Protein AF-A0A7K1JET6-F1 (afdb_monomer)

Nearest PDB structures (foldseek):
  4zsz-assembly1_A  TM=6.295E-01  e=1.605E+00  Aquifex aeolicus VF5
  4zsv-assembly1_A  TM=5.426E-01  e=1.355E+00  Aquifex aeolicus VF5

pLDDT: mean 93.53, std 8.46, range [48.16, 98.56]

Solvent-accessible surface area (backbone atoms only — not comparable to full-atom values): 5552 Å² total; per-residue (Å²): 132,78,61,61,49,68,55,38,53,50,50,53,50,52,49,53,52,53,51,53,51,29,51,52,27,50,77,68,67,39,89,59,20,37,58,44,23,28,53,51,13,47,52,48,24,51,49,54,42,50,20,30,72,33,71,75,51,82,72,52,35,59,17,64,79,66,52,56,88,78,48,67,81,43,74,65,54,52,52,52,50,53,49,50,34,50,50,21,43,50,39,13,52,52,13,47,51,52,52,50,57,64,75,76,107

Structure (mmCIF, N/CA/C/O backbone):
data_AF-A0A7K1JET6-F1
#
_entry.id   AF-A0A7K1JET6-F1
#
loop_
_atom_site.group_PDB
_atom_site.id
_atom_site.type_symbol
_atom_site.label_atom_id
_atom_site.label_alt_id
_atom_site.label_comp_id
_atom_site.label_asym_id
_atom_site.label_entity_id
_atom_site.label_seq_id
_atom_site.pdbx_PDB_ins_code
_atom_site.Cartn_x
_atom_site.Cartn_y
_atom_site.Cartn_z
_atom_site.occupancy
_atom_site.B_iso_or_equiv
_atom_site.auth_seq_id
_atom_site.auth_comp_id
_atom_site.auth_asym_id
_atom_site.auth_atom_id
_atom_site.pdbx_PDB_model_num
ATOM 1 N N . MET A 1 1 ? 24.068 -0.822 -11.047 1.00 48.16 1 MET A N 1
ATOM 2 C CA . MET A 1 1 ? 22.725 -0.425 -11.504 1.00 48.16 1 MET A CA 1
ATOM 3 C C . MET A 1 1 ? 21.775 -0.842 -10.408 1.00 48.16 1 MET A C 1
ATOM 5 O O . MET A 1 1 ? 21.768 -2.026 -10.085 1.00 48.16 1 MET A O 1
ATOM 9 N N . ASP A 1 2 ? 21.083 0.112 -9.795 1.00 60.84 2 ASP A N 1
ATOM 10 C CA . ASP A 1 2 ? 20.064 -0.200 -8.795 1.00 60.84 2 ASP A CA 1
ATOM 11 C C . ASP A 1 2 ? 18.873 -0.837 -9.508 1.00 60.84 2 ASP A C 1
ATOM 13 O O . ASP A 1 2 ? 18.429 -0.352 -10.546 1.00 60.84 2 ASP A O 1
ATOM 17 N N . VAL A 1 3 ? 18.413 -1.972 -8.989 1.00 74.00 3 VAL A N 1
ATOM 18 C CA . VAL A 1 3 ? 17.300 -2.739 -9.569 1.00 74.00 3 VAL A CA 1
ATOM 19 C C . VAL A 1 3 ? 15.947 -2.061 -9.358 1.00 74.00 3 VAL A C 1
ATOM 21 O O . VAL A 1 3 ? 15.018 -2.377 -10.085 1.00 74.00 3 VAL A O 1
ATOM 24 N N . ILE A 1 4 ? 15.858 -1.123 -8.409 1.00 76.00 4 ILE A N 1
ATOM 25 C CA . ILE A 1 4 ? 14.638 -0.394 -8.048 1.00 76.00 4 ILE A CA 1
ATOM 26 C C . ILE A 1 4 ? 14.942 1.113 -8.091 1.00 76.00 4 ILE A C 1
ATOM 28 O O . ILE A 1 4 ? 15.966 1.535 -7.539 1.00 76.00 4 ILE A O 1
ATOM 32 N N . PRO A 1 5 ? 14.074 1.952 -8.687 1.00 85.06 5 PRO A N 1
ATOM 33 C CA . PRO A 1 5 ? 14.240 3.402 -8.660 1.00 85.06 5 PRO A CA 1
ATOM 34 C C . PRO A 1 5 ? 14.331 3.948 -7.219 1.00 85.06 5 PRO A C 1
ATOM 36 O O . PRO A 1 5 ? 13.518 3.566 -6.371 1.00 85.06 5 PRO A O 1
ATOM 39 N N . PRO A 1 6 ? 15.237 4.902 -6.914 1.00 91.00 6 PRO A N 1
ATOM 40 C CA . PRO A 1 6 ? 15.394 5.440 -5.558 1.00 91.00 6 PRO A CA 1
ATOM 41 C C . PRO A 1 6 ? 14.100 5.991 -4.946 1.00 91.00 6 PRO A C 1
ATOM 43 O O . PRO A 1 6 ? 13.864 5.839 -3.751 1.00 91.00 6 PRO A O 1
ATOM 46 N N . ALA A 1 7 ? 13.231 6.596 -5.759 1.00 91.06 7 ALA A N 1
ATOM 47 C CA . ALA A 1 7 ? 11.947 7.105 -5.288 1.00 91.06 7 ALA A CA 1
ATOM 48 C C . ALA A 1 7 ? 10.996 5.983 -4.835 1.00 91.06 7 ALA A C 1
ATOM 50 O O . ALA A 1 7 ? 10.336 6.134 -3.809 1.00 91.06 7 ALA A O 1
ATOM 51 N N . VAL A 1 8 ? 10.969 4.846 -5.539 1.00 92.19 8 VAL A N 1
ATOM 52 C CA . VAL A 1 8 ? 10.174 3.666 -5.156 1.00 92.19 8 VAL A CA 1
ATOM 53 C C . VAL A 1 8 ? 10.720 3.052 -3.869 1.00 92.19 8 VAL A C 1
ATOM 55 O O . VAL A 1 8 ? 9.951 2.780 -2.951 1.00 92.19 8 VAL A O 1
ATOM 58 N N . MET A 1 9 ? 12.047 2.948 -3.736 1.00 93.56 9 MET A N 1
ATOM 59 C CA . MET A 1 9 ? 12.707 2.508 -2.497 1.00 93.56 9 MET A CA 1
ATOM 60 C C . MET A 1 9 ? 12.352 3.387 -1.290 1.00 93.56 9 MET A C 1
ATOM 62 O O . MET A 1 9 ? 12.027 2.878 -0.214 1.00 93.56 9 MET A O 1
ATOM 66 N N . ILE A 1 10 ? 12.401 4.712 -1.458 1.00 95.00 10 ILE A N 1
ATOM 67 C CA . ILE A 1 10 ? 12.030 5.669 -0.407 1.00 95.00 10 ILE A CA 1
ATOM 68 C C . ILE A 1 10 ? 10.542 5.531 -0.071 1.00 95.00 10 ILE A C 1
ATOM 70 O O . ILE A 1 10 ? 10.195 5.443 1.106 1.00 95.00 10 ILE A O 1
ATOM 74 N N . GLY A 1 11 ? 9.674 5.463 -1.085 1.00 95.00 11 GLY A N 1
ATOM 75 C CA . GLY A 1 11 ? 8.233 5.276 -0.910 1.00 95.00 11 GLY A CA 1
ATOM 76 C C . GLY A 1 11 ? 7.902 4.001 -0.133 1.00 95.00 11 GLY A C 1
ATOM 77 O O . GLY A 1 11 ? 7.194 4.067 0.871 1.00 95.00 11 GLY A O 1
ATOM 78 N N . GLY A 1 12 ? 8.488 2.867 -0.524 1.00 94.38 12 GLY A N 1
ATOM 79 C CA . GLY A 1 12 ? 8.316 1.584 0.162 1.00 94.38 12 GLY A CA 1
ATOM 80 C C . GLY A 1 12 ? 8.847 1.599 1.598 1.00 94.38 12 GLY A C 1
ATOM 81 O O . GLY A 1 12 ? 8.200 1.084 2.508 1.00 94.38 12 GLY A O 1
ATOM 82 N N . THR A 1 13 ? 9.980 2.263 1.843 1.00 96.62 13 THR A N 1
ATOM 83 C CA . THR A 1 13 ? 10.527 2.416 3.204 1.00 96.62 13 THR A CA 1
ATOM 84 C C . THR A 1 13 ? 9.599 3.253 4.088 1.00 96.62 13 THR A C 1
ATOM 86 O O . THR A 1 13 ? 9.336 2.887 5.234 1.00 96.62 13 THR A O 1
ATOM 89 N N . LEU A 1 14 ? 9.072 4.365 3.565 1.00 97.19 14 LEU A N 1
ATOM 90 C CA . LEU A 1 14 ? 8.104 5.196 4.282 1.00 97.19 14 LEU A CA 1
ATOM 91 C C . LEU A 1 14 ? 6.817 4.420 4.576 1.00 97.19 14 LEU A C 1
ATOM 93 O O . LEU A 1 14 ? 6.335 4.471 5.706 1.00 97.19 14 LEU A O 1
ATOM 97 N N . GLN A 1 15 ? 6.305 3.660 3.605 1.00 96.69 15 GLN A N 1
ATOM 98 C CA . GLN A 1 15 ? 5.167 2.760 3.800 1.00 96.69 15 GLN A CA 1
ATOM 99 C C . GLN A 1 15 ? 5.427 1.765 4.935 1.00 96.69 15 GLN A C 1
ATOM 101 O O . GLN A 1 15 ? 4.606 1.665 5.845 1.00 96.69 15 GLN A O 1
ATOM 106 N N . LEU A 1 16 ? 6.579 1.091 4.943 1.00 96.25 16 LEU A N 1
ATOM 107 C CA . LEU A 1 16 ? 6.929 0.131 5.992 1.00 96.25 16 LEU A CA 1
ATOM 108 C C . LEU A 1 16 ? 6.949 0.782 7.384 1.00 96.25 16 LEU A C 1
ATOM 110 O O . LEU A 1 16 ? 6.410 0.226 8.344 1.00 96.25 16 LEU A O 1
ATOM 114 N N . ILE A 1 17 ? 7.535 1.976 7.501 1.00 98.31 17 ILE A N 1
ATOM 115 C CA . ILE A 1 17 ? 7.559 2.734 8.759 1.00 98.31 17 ILE A CA 1
ATOM 116 C C . ILE A 1 17 ? 6.131 3.083 9.200 1.00 98.31 17 ILE A C 1
ATOM 118 O O . ILE A 1 17 ? 5.777 2.877 10.362 1.00 98.31 17 ILE A O 1
ATOM 122 N N . LEU A 1 18 ? 5.296 3.583 8.287 1.00 97.81 18 LEU A N 1
ATOM 123 C CA . LEU A 1 18 ? 3.907 3.948 8.571 1.00 97.81 18 LEU A CA 1
ATOM 124 C C . LEU A 1 18 ? 3.061 2.731 8.976 1.00 97.81 18 LEU A C 1
ATOM 126 O O . LEU A 1 18 ? 2.279 2.814 9.932 1.00 97.81 18 LEU A O 1
ATOM 130 N N . ALA A 1 19 ? 3.254 1.587 8.321 1.00 96.88 19 ALA A N 1
ATOM 131 C CA . ALA A 1 19 ? 2.623 0.327 8.693 1.00 96.88 19 ALA A CA 1
ATOM 132 C C . ALA A 1 19 ? 3.044 -0.103 10.108 1.00 96.88 19 ALA A C 1
ATOM 134 O O . ALA A 1 19 ? 2.185 -0.359 10.955 1.00 96.88 19 ALA A O 1
ATOM 135 N N . ALA A 1 20 ? 4.345 -0.078 10.418 1.00 98.12 20 ALA A N 1
ATOM 136 C CA . ALA A 1 20 ? 4.861 -0.404 11.748 1.00 98.12 20 ALA A CA 1
ATOM 137 C C . ALA A 1 20 ? 4.307 0.530 12.841 1.00 98.12 20 ALA A C 1
ATOM 139 O O . ALA A 1 20 ? 3.894 0.068 13.909 1.00 98.12 20 ALA A O 1
ATOM 140 N N . VAL A 1 21 ? 4.233 1.837 12.568 1.00 98.25 21 VAL A N 1
ATOM 141 C CA . VAL A 1 21 ? 3.612 2.820 13.471 1.00 98.25 21 VAL A CA 1
ATOM 142 C C . VAL A 1 21 ? 2.135 2.497 13.688 1.00 98.25 21 VAL A C 1
ATOM 144 O O . VAL A 1 21 ? 1.667 2.507 14.827 1.00 98.25 21 VAL A O 1
ATOM 147 N N . THR A 1 22 ? 1.402 2.159 12.629 1.00 97.62 22 THR A N 1
ATOM 148 C CA . THR A 1 22 ? -0.021 1.809 12.733 1.00 97.62 22 THR A CA 1
ATOM 149 C C . THR A 1 22 ? -0.229 0.547 13.557 1.00 97.62 22 THR A C 1
ATOM 151 O O . THR A 1 22 ? -1.078 0.535 14.449 1.00 97.62 22 THR A O 1
ATOM 154 N N . ILE A 1 23 ? 0.585 -0.487 13.344 1.00 97.75 23 ILE A N 1
ATOM 155 C CA . ILE A 1 23 ? 0.568 -1.704 14.164 1.00 97.75 23 ILE A CA 1
ATOM 156 C C . ILE A 1 23 ? 0.846 -1.356 15.632 1.00 97.75 23 ILE A C 1
ATOM 158 O O . ILE A 1 23 ? 0.121 -1.805 16.521 1.00 97.75 23 ILE A O 1
ATOM 162 N N . ALA A 1 24 ? 1.829 -0.496 15.910 1.00 98.38 24 ALA A N 1
ATOM 163 C CA . ALA A 1 24 ? 2.109 -0.049 17.272 1.00 98.38 24 ALA A CA 1
ATOM 164 C C . ALA A 1 24 ? 0.919 0.704 17.898 1.00 98.38 24 ALA A C 1
ATOM 166 O O . ALA A 1 24 ? 0.632 0.514 19.083 1.00 98.38 24 ALA A O 1
ATOM 167 N N . LEU A 1 25 ? 0.194 1.524 17.125 1.00 98.00 25 LEU A N 1
ATOM 168 C CA . LEU A 1 25 ? -1.041 2.173 17.578 1.00 98.00 25 LEU A CA 1
ATOM 169 C C . LEU A 1 25 ? -2.131 1.143 17.906 1.00 98.00 25 LEU A C 1
ATOM 171 O O . LEU A 1 25 ? -2.787 1.278 18.942 1.00 98.00 25 LEU A O 1
ATOM 175 N N . VAL A 1 26 ? -2.300 0.112 17.070 1.00 97.12 26 VAL A N 1
ATOM 176 C CA . VAL A 1 26 ? -3.252 -0.990 17.301 1.00 97.12 26 VAL A CA 1
ATOM 177 C C . VAL A 1 26 ? -2.911 -1.734 18.593 1.00 97.12 26 VAL A C 1
ATOM 179 O O . VAL A 1 26 ? -3.775 -1.872 19.460 1.00 97.12 26 VAL A O 1
ATOM 182 N N . VAL A 1 27 ? -1.650 -2.143 18.773 1.00 98.25 27 VAL A N 1
ATOM 183 C CA . VAL A 1 27 ? -1.180 -2.857 19.976 1.00 98.25 27 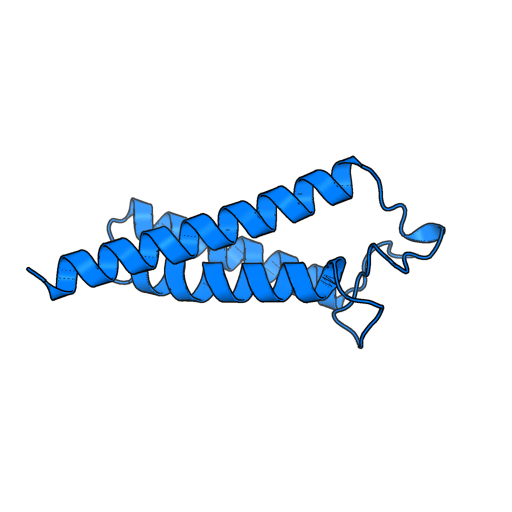VAL A CA 1
ATOM 184 C C . VAL A 1 27 ? -1.376 -2.013 21.238 1.00 98.25 27 VAL A C 1
ATOM 186 O O . VAL A 1 27 ? -1.826 -2.521 22.263 1.00 98.25 27 VAL A O 1
ATOM 189 N N . LYS A 1 28 ? -1.122 -0.702 21.161 1.00 98.00 28 LYS A N 1
ATOM 190 C CA . LYS A 1 28 ? -1.353 0.245 22.266 1.00 98.00 28 LYS A CA 1
ATOM 191 C C . LYS A 1 28 ? -2.830 0.597 22.479 1.00 98.00 28 LYS A C 1
ATOM 193 O O . LYS A 1 28 ? -3.126 1.428 23.335 1.00 98.00 28 LYS A O 1
ATOM 198 N N . ARG A 1 29 ? -3.753 0.005 21.708 1.00 95.50 29 ARG A N 1
ATOM 199 C CA . ARG A 1 29 ? -5.201 0.290 21.730 1.00 95.50 29 ARG A CA 1
ATOM 200 C C . ARG A 1 29 ? -5.494 1.787 21.5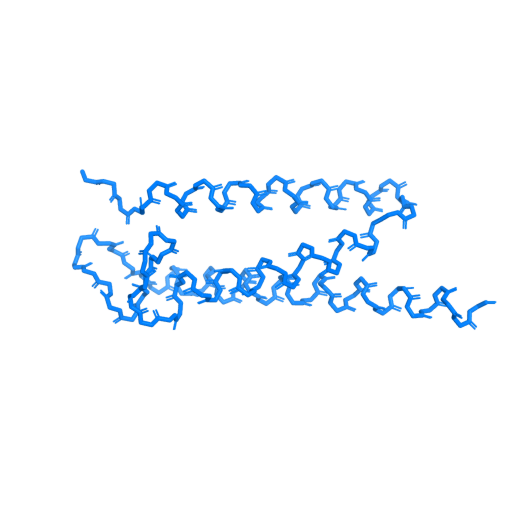74 1.00 95.50 29 ARG A C 1
ATOM 202 O O . ARG A 1 29 ? -6.433 2.319 22.162 1.00 95.50 29 ARG A O 1
ATOM 209 N N . ASN A 1 30 ? -4.666 2.477 20.793 1.00 97.00 30 ASN A N 1
ATOM 210 C CA . ASN A 1 30 ? -4.764 3.915 20.609 1.00 97.00 30 ASN A CA 1
ATOM 211 C C . ASN A 1 30 ? -6.025 4.269 19.800 1.00 97.00 30 ASN A C 1
ATOM 213 O O . ASN A 1 30 ? -6.370 3.5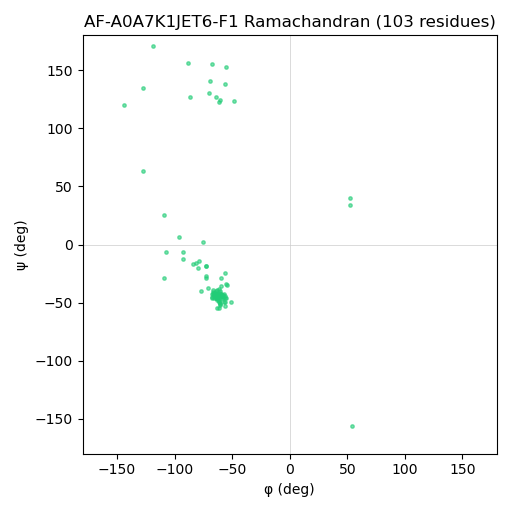92 18.828 1.00 97.00 30 ASN A O 1
ATOM 217 N N . GLN A 1 31 ? -6.699 5.360 20.168 1.00 95.88 31 GLN A N 1
ATOM 218 C CA . GLN A 1 31 ? -7.901 5.831 19.475 1.00 95.88 31 GLN A CA 1
ATOM 219 C C . GLN A 1 31 ? -7.670 6.151 17.989 1.00 95.88 31 GLN A C 1
ATOM 221 O O . GLN A 1 31 ? -8.592 5.956 17.198 1.00 95.88 31 GLN A O 1
ATOM 226 N N . TRP A 1 32 ? -6.448 6.548 17.611 1.00 97.12 32 TRP A N 1
ATOM 227 C CA . TRP A 1 32 ? -6.042 6.869 16.237 1.00 97.12 32 TRP A CA 1
ATOM 228 C C . TRP A 1 32 ? -5.752 5.647 15.363 1.00 97.12 32 TRP A C 1
ATOM 230 O O . TRP A 1 32 ? -5.697 5.782 14.143 1.00 97.12 32 TRP A O 1
ATOM 240 N N . ALA A 1 33 ? -5.599 4.458 15.953 1.00 97.31 33 ALA A N 1
ATOM 241 C CA . ALA A 1 33 ? -5.253 3.237 15.227 1.00 97.31 33 ALA A CA 1
ATOM 242 C C . ALA A 1 33 ? -6.147 2.953 14.001 1.00 97.31 33 ALA A C 1
ATOM 244 O O . ALA A 1 33 ? -5.599 2.737 12.922 1.00 97.31 33 ALA A O 1
ATOM 245 N N . PRO A 1 34 ? -7.493 2.996 14.092 1.00 97.06 34 PRO A N 1
ATOM 246 C CA . PRO A 1 34 ? -8.327 2.703 12.932 1.00 97.06 34 PRO A CA 1
ATOM 247 C C . PRO A 1 34 ? -8.308 3.816 11.872 1.00 97.06 34 PRO A C 1
ATOM 249 O O . PRO A 1 34 ? -8.456 3.514 10.694 1.00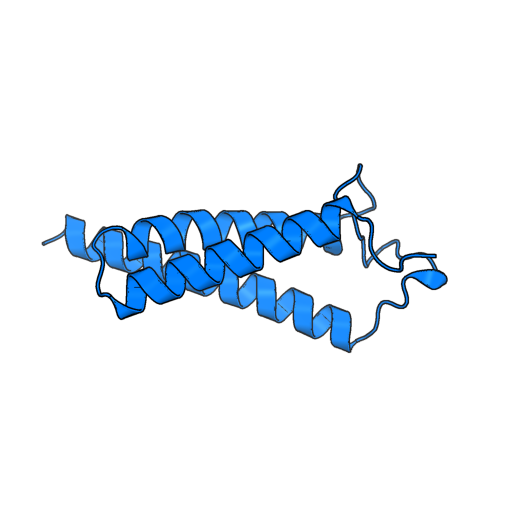 97.06 34 PRO A O 1
ATOM 252 N N . HIS A 1 35 ? -8.060 5.078 12.245 1.00 97.81 35 HIS A N 1
ATOM 253 C CA . HIS A 1 35 ? -7.865 6.161 11.271 1.00 97.81 35 HIS A CA 1
ATOM 254 C C . HIS A 1 35 ? -6.568 5.970 10.481 1.00 97.81 35 HIS A C 1
ATOM 256 O O . HIS A 1 35 ? -6.569 6.079 9.256 1.00 97.81 35 HIS A O 1
ATOM 262 N N . ALA A 1 36 ? -5.480 5.638 11.182 1.00 97.44 36 ALA A N 1
ATOM 263 C CA . ALA A 1 36 ? -4.197 5.327 10.566 1.00 97.44 36 ALA A CA 1
ATOM 264 C C . ALA A 1 36 ? -4.306 4.101 9.644 1.00 97.44 36 ALA A C 1
ATOM 266 O O . ALA A 1 36 ? -3.854 4.171 8.508 1.00 97.44 36 ALA A O 1
ATOM 267 N N . ALA A 1 37 ? -4.989 3.034 10.076 1.00 97.88 37 ALA A N 1
ATOM 268 C CA . ALA A 1 37 ? -5.201 1.833 9.266 1.00 97.88 37 ALA A CA 1
ATOM 269 C C . ALA A 1 37 ? -5.972 2.115 7.965 1.00 97.88 37 ALA A C 1
ATOM 271 O O . ALA A 1 37 ? -5.559 1.648 6.910 1.00 97.88 37 ALA A O 1
ATOM 272 N N . VAL A 1 38 ? -7.038 2.928 8.014 1.00 98.31 38 VAL A N 1
ATOM 273 C CA . VAL A 1 38 ? -7.775 3.367 6.811 1.00 98.31 38 VAL A CA 1
ATOM 274 C C . VAL A 1 38 ? -6.876 4.157 5.870 1.00 98.31 38 VAL A C 1
ATOM 276 O O . VAL A 1 38 ? -6.783 3.825 4.691 1.00 98.31 38 VAL A O 1
ATOM 279 N N . GLY A 1 39 ? -6.236 5.209 6.384 1.00 97.62 39 GLY A N 1
ATOM 280 C CA . GLY A 1 39 ? -5.434 6.108 5.561 1.00 97.62 39 GLY A CA 1
ATOM 281 C C . GLY A 1 39 ? -4.246 5.389 4.935 1.00 97.62 39 GLY A C 1
ATOM 282 O O . GLY A 1 39 ? -4.104 5.387 3.717 1.00 97.62 39 GLY A O 1
ATOM 283 N N . ILE A 1 40 ? -3.425 4.747 5.765 1.00 97.88 40 ILE A N 1
ATOM 284 C CA . ILE A 1 40 ? -2.204 4.073 5.322 1.00 97.88 40 ILE A CA 1
ATOM 285 C C . ILE A 1 40 ? -2.557 2.864 4.463 1.00 97.88 40 ILE A C 1
ATOM 287 O O . ILE A 1 40 ? -2.031 2.771 3.367 1.00 97.88 40 ILE A O 1
ATOM 291 N N . GLY A 1 41 ? -3.513 2.021 4.870 1.00 98.06 41 GLY A N 1
ATOM 292 C CA . GLY A 1 41 ? -3.917 0.856 4.079 1.00 98.06 41 GLY A CA 1
ATOM 293 C C . GLY A 1 41 ? -4.372 1.228 2.665 1.00 98.06 41 GLY A C 1
ATOM 294 O O . GLY A 1 41 ? -3.827 0.733 1.687 1.00 98.06 41 GLY A O 1
ATOM 295 N N . PHE A 1 42 ? -5.316 2.161 2.503 1.00 98.44 42 PHE A N 1
ATOM 296 C CA . PHE A 1 42 ? -5.783 2.502 1.152 1.00 98.44 42 PHE A CA 1
ATOM 297 C C . PHE A 1 42 ? -4.752 3.275 0.321 1.00 98.44 42 PHE A C 1
ATOM 299 O O . PHE A 1 42 ? -4.656 3.037 -0.885 1.00 98.44 42 PHE A O 1
ATOM 306 N N . VAL A 1 43 ? -3.980 4.180 0.933 1.00 98.19 43 VAL A N 1
ATOM 307 C CA . VAL A 1 43 ? -2.926 4.918 0.217 1.00 98.19 43 VAL A CA 1
ATOM 308 C C . VAL A 1 43 ? -1.802 3.978 -0.215 1.00 98.19 43 VAL A C 1
ATOM 310 O O . VAL A 1 43 ? -1.360 4.070 -1.359 1.00 98.19 43 VAL A O 1
ATOM 313 N N . SER A 1 44 ? -1.380 3.053 0.648 1.00 97.69 44 SER A N 1
ATOM 314 C CA . SER A 1 44 ? -0.367 2.045 0.334 1.00 97.69 44 SER A CA 1
ATOM 315 C C . SER A 1 44 ? -0.854 1.076 -0.738 1.00 97.69 44 SER A C 1
ATOM 317 O O . SER A 1 44 ? -0.175 0.944 -1.751 1.00 97.69 44 SER A O 1
ATOM 319 N N . ALA A 1 45 ? -2.081 0.548 -0.645 1.00 98.38 45 ALA A N 1
ATOM 320 C CA . ALA A 1 45 ? -2.648 -0.307 -1.693 1.00 98.38 45 ALA A CA 1
ATOM 321 C C . ALA A 1 45 ? -2.661 0.389 -3.066 1.00 98.38 45 ALA A C 1
ATOM 323 O O . ALA A 1 45 ? -2.252 -0.196 -4.074 1.00 98.38 45 ALA A O 1
ATOM 324 N N . ALA A 1 46 ? -3.106 1.650 -3.113 1.00 98.19 46 ALA A N 1
ATOM 325 C CA . ALA A 1 46 ? -3.129 2.436 -4.343 1.00 98.19 46 ALA A CA 1
ATOM 326 C C . ALA A 1 46 ? -1.713 2.731 -4.861 1.00 98.19 46 ALA A C 1
ATOM 328 O O . ALA A 1 46 ? -1.455 2.568 -6.052 1.00 98.19 46 ALA A O 1
ATOM 329 N N . GLY A 1 47 ? -0.795 3.125 -3.976 1.00 96.81 47 GLY A N 1
ATOM 330 C CA . GLY A 1 47 ? 0.592 3.434 -4.314 1.00 96.81 47 GLY A CA 1
ATOM 331 C C . GLY A 1 47 ? 1.356 2.215 -4.826 1.00 96.81 47 GLY A C 1
ATOM 332 O O . GLY A 1 47 ? 2.001 2.300 -5.866 1.00 96.81 47 GLY A O 1
ATOM 333 N N . PHE A 1 48 ? 1.228 1.069 -4.157 1.00 96.88 48 PHE A N 1
ATOM 334 C CA . PHE A 1 48 ? 1.883 -0.180 -4.546 1.00 96.88 48 PHE A CA 1
ATOM 335 C C . PHE A 1 48 ? 1.336 -0.714 -5.871 1.00 96.88 48 PHE A C 1
ATOM 337 O O . PHE A 1 48 ? 2.110 -1.140 -6.731 1.00 96.88 48 PHE A O 1
ATOM 344 N N . THR A 1 49 ? 0.014 -0.626 -6.065 1.00 97.81 49 THR A N 1
ATOM 345 C CA . THR A 1 49 ? -0.637 -0.948 -7.343 1.00 97.81 49 THR A CA 1
ATOM 346 C C . THR A 1 49 ? -0.128 -0.034 -8.448 1.00 97.81 49 THR A C 1
ATOM 348 O O . THR A 1 49 ? 0.267 -0.518 -9.504 1.00 97.81 49 THR A O 1
ATOM 351 N N . ALA A 1 50 ? -0.107 1.278 -8.208 1.00 97.12 50 ALA A N 1
ATOM 352 C CA . ALA A 1 50 ? 0.353 2.236 -9.196 1.00 97.12 50 ALA A CA 1
ATOM 353 C C . ALA A 1 50 ? 1.815 1.967 -9.563 1.00 97.12 50 ALA A C 1
ATOM 355 O O . ALA A 1 50 ? 2.116 1.789 -10.737 1.00 97.12 50 ALA A O 1
ATOM 356 N N . ALA A 1 51 ? 2.704 1.858 -8.576 1.00 96.38 51 ALA A N 1
ATOM 357 C CA . ALA A 1 51 ? 4.132 1.662 -8.798 1.00 96.38 51 ALA A CA 1
ATOM 358 C C . ALA A 1 51 ? 4.442 0.415 -9.643 1.00 96.38 51 ALA A C 1
ATOM 360 O O . ALA A 1 51 ? 5.257 0.514 -10.555 1.00 96.38 51 ALA A O 1
ATOM 361 N N . HIS A 1 52 ? 3.776 -0.718 -9.389 1.00 96.81 52 HIS A N 1
ATOM 362 C CA . HIS A 1 52 ? 4.193 -2.004 -9.963 1.00 96.81 52 HIS A CA 1
ATOM 363 C C . HIS A 1 52 ? 3.256 -2.562 -11.039 1.00 96.81 52 HIS A C 1
ATOM 365 O O . HIS A 1 52 ? 3.703 -3.308 -11.909 1.00 96.81 52 HIS A O 1
ATOM 371 N N . LEU A 1 53 ? 1.958 -2.246 -10.992 1.00 96.62 53 LEU A N 1
ATOM 372 C CA . LEU A 1 53 ? 0.943 -2.889 -11.838 1.00 96.62 53 LEU A CA 1
ATOM 373 C C . LEU A 1 53 ? 0.416 -1.994 -12.964 1.00 96.62 53 LEU A C 1
ATOM 375 O O . LEU A 1 53 ? -0.343 -2.471 -13.806 1.00 96.62 53 LEU A O 1
ATOM 379 N N . LEU A 1 54 ? 0.801 -0.716 -13.002 1.00 96.00 54 LEU A N 1
ATOM 380 C CA . LEU A 1 54 ? 0.524 0.152 -14.145 1.00 96.00 54 LEU A CA 1
ATOM 381 C C . LEU A 1 54 ? 1.643 0.060 -15.194 1.00 96.00 54 LEU A C 1
ATOM 383 O O . LEU A 1 54 ? 2.782 -0.272 -14.850 1.00 96.00 54 LEU A O 1
ATOM 387 N N . PRO A 1 55 ? 1.348 0.383 -16.468 1.00 94.88 55 PRO A N 1
ATOM 388 C CA . PRO A 1 55 ? 2.384 0.643 -17.463 1.00 94.88 55 PRO A CA 1
ATOM 389 C C . PRO A 1 55 ? 3.334 1.738 -16.984 1.00 94.88 55 PRO A C 1
ATOM 391 O O . PRO A 1 55 ? 2.917 2.604 -16.215 1.00 94.88 55 PRO A O 1
ATOM 394 N N . THR A 1 56 ? 4.582 1.728 -17.448 1.00 93.69 56 THR A N 1
ATOM 395 C CA . THR A 1 56 ? 5.630 2.635 -16.944 1.00 93.69 56 THR A CA 1
ATOM 396 C C . THR A 1 56 ? 5.172 4.098 -16.883 1.00 93.69 56 THR A C 1
ATOM 398 O O . THR A 1 56 ? 4.794 4.681 -17.901 1.00 93.69 56 THR A O 1
ATOM 401 N N . TRP A 1 57 ? 5.247 4.716 -15.697 1.00 91.38 57 TRP A N 1
ATOM 402 C CA . TRP A 1 57 ? 4.788 6.093 -15.478 1.00 91.38 57 TRP A CA 1
ATOM 403 C C . TRP A 1 57 ? 5.659 6.879 -14.478 1.00 91.38 57 TRP A C 1
ATOM 405 O O . TRP A 1 57 ? 5.771 6.557 -13.301 1.00 91.38 57 TRP A O 1
ATOM 415 N N . GLY A 1 58 ? 6.248 7.991 -14.917 1.00 91.06 58 GLY A N 1
ATOM 416 C CA . GLY A 1 58 ? 6.954 8.918 -14.023 1.00 91.06 58 GLY A CA 1
ATOM 417 C C . GLY A 1 58 ? 8.053 8.277 -13.157 1.00 91.06 58 GLY A C 1
ATOM 418 O O . GLY A 1 58 ? 8.638 7.255 -13.500 1.00 91.06 58 GLY A O 1
ATOM 419 N N . PHE A 1 59 ? 8.366 8.919 -12.031 1.00 90.25 59 PHE A N 1
ATOM 420 C CA . PHE A 1 59 ? 9.521 8.566 -11.196 1.00 90.25 59 PHE A CA 1
ATOM 421 C C . PHE A 1 59 ? 9.214 7.569 -10.064 1.00 90.25 59 PHE A C 1
ATOM 423 O O . PHE A 1 59 ? 10.147 7.027 -9.479 1.00 90.25 59 PHE A O 1
ATOM 430 N N . PHE A 1 60 ? 7.936 7.312 -9.758 1.00 92.06 60 PHE A N 1
ATOM 431 C CA . PHE A 1 60 ? 7.496 6.294 -8.789 1.00 92.06 60 PHE A CA 1
ATOM 432 C C . PHE A 1 60 ? 7.107 4.959 -9.447 1.00 92.06 60 PHE A C 1
ATOM 434 O O . PHE A 1 60 ? 6.588 4.075 -8.773 1.00 92.06 60 PHE A O 1
ATOM 441 N N . SER A 1 61 ? 7.329 4.802 -10.751 1.00 93.56 61 SER A N 1
ATOM 442 C CA . SER A 1 61 ? 7.042 3.554 -11.453 1.00 93.56 61 SER A CA 1
ATOM 443 C C . SER A 1 61 ? 8.213 2.585 -11.365 1.00 93.56 61 SER A C 1
ATOM 445 O O . SER A 1 61 ? 9.321 2.908 -11.789 1.00 93.56 61 SER A O 1
ATOM 447 N N . ASP A 1 62 ? 7.919 1.371 -10.920 1.00 93.25 62 ASP A N 1
ATOM 448 C CA . ASP A 1 62 ? 8.743 0.169 -11.037 1.00 93.25 62 ASP A CA 1
ATOM 449 C C . ASP A 1 62 ? 7.877 -0.942 -11.655 1.00 93.25 62 ASP A C 1
ATOM 451 O O . ASP A 1 62 ? 7.501 -1.922 -11.013 1.00 93.25 62 ASP A O 1
ATOM 455 N N . SER A 1 63 ? 7.440 -0.700 -12.897 1.00 94.38 63 SER A N 1
ATOM 456 C CA . SER A 1 63 ? 6.416 -1.505 -13.564 1.00 94.38 63 SER A CA 1
ATOM 457 C C . SER A 1 63 ? 6.887 -2.936 -13.794 1.00 94.38 63 SER A C 1
ATOM 459 O O . SER A 1 63 ? 7.905 -3.177 -14.441 1.00 94.38 63 SER A O 1
ATOM 461 N N . PHE A 1 64 ? 6.088 -3.900 -13.340 1.00 94.75 64 PHE A N 1
ATOM 462 C CA . PHE A 1 64 ? 6.306 -5.319 -13.609 1.00 94.75 64 PHE A CA 1
ATOM 463 C C . PHE A 1 64 ? 5.829 -5.732 -15.004 1.00 94.75 64 PHE A C 1
ATOM 465 O O . PHE A 1 64 ? 6.261 -6.768 -15.509 1.00 94.75 64 PHE A O 1
ATOM 472 N N . LEU A 1 65 ? 4.948 -4.937 -15.622 1.00 92.81 65 LEU A N 1
ATOM 473 C CA . LEU A 1 65 ? 4.419 -5.185 -16.965 1.00 92.81 65 LEU A CA 1
ATOM 474 C C . LEU A 1 65 ? 5.431 -4.806 -18.050 1.00 92.81 65 LEU A C 1
ATOM 476 O O . LEU A 1 65 ? 5.607 -5.550 -19.010 1.00 92.81 65 LEU A O 1
ATOM 480 N N . ASP A 1 66 ? 6.129 -3.688 -17.851 1.00 90.00 66 ASP A N 1
ATOM 481 C CA . ASP A 1 66 ? 7.123 -3.146 -18.785 1.00 90.00 66 ASP A CA 1
ATOM 482 C C . ASP A 1 66 ? 8.558 -3.291 -18.244 1.00 90.00 66 ASP A C 1
ATOM 484 O O . ASP A 1 66 ? 9.450 -2.504 -18.571 1.00 90.00 66 ASP A O 1
ATOM 488 N N . ALA A 1 67 ? 8.784 -4.279 -17.372 1.00 87.06 67 ALA A N 1
ATOM 489 C CA . ALA A 1 67 ? 10.039 -4.431 -16.652 1.00 87.06 67 ALA A CA 1
ATOM 490 C C . ALA A 1 67 ? 11.216 -4.658 -17.620 1.00 87.06 67 ALA A C 1
ATOM 492 O O . ALA A 1 67 ? 11.227 -5.642 -18.371 1.00 87.06 67 ALA A O 1
ATOM 493 N N . PRO A 1 68 ? 12.259 -3.810 -17.594 1.00 85.44 68 PRO A N 1
ATOM 494 C CA . PRO A 1 68 ? 13.445 -4.054 -18.394 1.00 85.44 68 PRO A CA 1
ATOM 495 C C . PRO A 1 68 ? 14.192 -5.301 -17.878 1.00 85.44 68 PRO A C 1
ATOM 497 O O . PRO A 1 68 ? 14.126 -5.616 -16.688 1.00 85.44 68 PRO A O 1
ATOM 500 N N . PRO A 1 69 ? 14.986 -5.996 -18.718 1.00 82.56 69 PRO A N 1
ATOM 501 C CA . PRO A 1 69 ? 15.621 -7.269 -18.347 1.00 82.56 69 PRO A CA 1
ATOM 502 C C . PRO A 1 69 ? 16.498 -7.225 -17.084 1.00 82.56 69 PRO A C 1
ATOM 504 O O . PRO A 1 69 ? 16.714 -8.245 -16.431 1.00 82.56 69 PRO A O 1
ATOM 507 N N . TRP A 1 70 ? 17.018 -6.049 -16.726 1.00 81.94 70 TRP A N 1
ATOM 508 C CA . TRP A 1 70 ? 17.849 -5.849 -15.541 1.00 81.94 70 TRP A CA 1
ATOM 509 C C . TRP A 1 70 ? 17.055 -5.687 -14.236 1.00 81.94 70 TRP A C 1
ATOM 511 O O . TRP A 1 70 ? 17.661 -5.851 -13.179 1.00 81.94 70 TRP A O 1
ATOM 521 N N . ALA A 1 71 ? 15.743 -5.425 -14.283 1.00 83.94 71 ALA A N 1
ATOM 522 C CA . ALA A 1 71 ? 14.889 -5.262 -13.098 1.00 83.94 71 ALA A CA 1
ATOM 523 C C . ALA A 1 71 ? 14.613 -6.593 -12.371 1.00 83.94 71 ALA A C 1
ATOM 525 O O . ALA A 1 71 ? 14.268 -6.604 -11.195 1.00 83.94 71 ALA A O 1
ATOM 526 N N . ARG A 1 72 ? 14.828 -7.737 -13.046 1.00 87.88 72 ARG A N 1
ATOM 527 C CA . ARG A 1 72 ? 14.745 -9.093 -12.462 1.00 87.88 72 ARG A CA 1
ATOM 528 C C . ARG A 1 72 ? 13.426 -9.366 -11.724 1.00 87.88 72 ARG A C 1
ATOM 530 O O . ARG A 1 72 ? 13.425 -10.022 -10.685 1.00 87.88 72 ARG A O 1
ATOM 537 N N . VAL A 1 73 ? 12.303 -8.906 -12.273 1.00 92.38 73 VAL A N 1
ATOM 538 C CA . VAL A 1 73 ? 10.972 -9.249 -11.757 1.00 92.38 73 VAL A CA 1
ATOM 539 C C . VAL A 1 73 ? 10.776 -10.763 -11.847 1.00 92.38 73 VAL A C 1
ATOM 541 O O . VAL A 1 73 ? 10.929 -11.367 -12.908 1.00 92.38 73 VAL A O 1
ATOM 544 N N . THR A 1 74 ? 10.460 -11.389 -10.716 1.00 93.94 74 THR A N 1
ATOM 545 C CA . THR A 1 74 ? 10.263 -12.842 -10.607 1.00 93.94 74 THR A CA 1
ATOM 546 C C . THR A 1 74 ? 8.842 -13.168 -10.162 1.00 93.94 74 THR A C 1
ATOM 548 O O . THR A 1 74 ? 8.100 -12.294 -9.717 1.00 93.94 74 THR A O 1
ATOM 551 N N . ALA A 1 75 ? 8.468 -14.451 -10.194 1.00 94.50 75 ALA A N 1
ATOM 552 C CA . ALA A 1 75 ? 7.216 -14.907 -9.588 1.00 94.50 75 ALA A CA 1
ATOM 553 C C . ALA A 1 75 ? 7.114 -14.522 -8.099 1.00 94.50 75 ALA A C 1
ATOM 555 O O . ALA A 1 75 ? 6.031 -14.194 -7.623 1.00 94.50 75 ALA A O 1
ATOM 556 N N . PHE A 1 76 ? 8.240 -14.5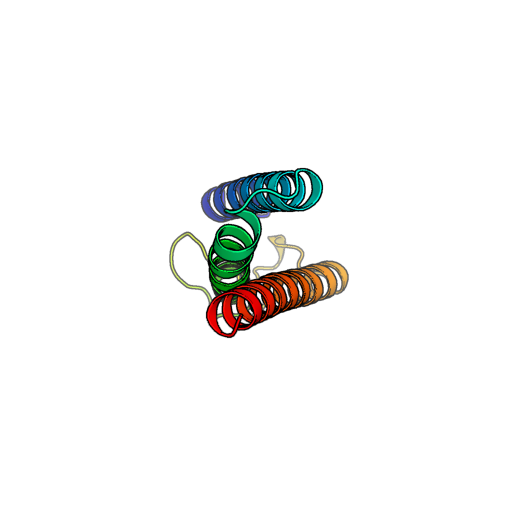04 -7.375 1.00 95.00 76 PHE A N 1
ATOM 557 C CA . PHE A 1 76 ? 8.263 -14.068 -5.982 1.00 95.00 76 PHE A CA 1
ATOM 558 C C . PHE A 1 76 ? 7.919 -12.579 -5.848 1.00 95.00 76 PHE A C 1
ATOM 560 O O . PHE A 1 76 ? 7.103 -12.239 -5.001 1.00 95.00 76 PHE A O 1
ATOM 567 N N . SER A 1 77 ? 8.444 -11.722 -6.735 1.00 93.75 77 SER A N 1
ATOM 568 C CA . SER A 1 77 ? 8.108 -10.289 -6.793 1.00 93.75 77 SER A CA 1
ATOM 569 C C . SER A 1 77 ? 6.598 -10.063 -6.955 1.00 93.75 77 SER A C 1
ATOM 57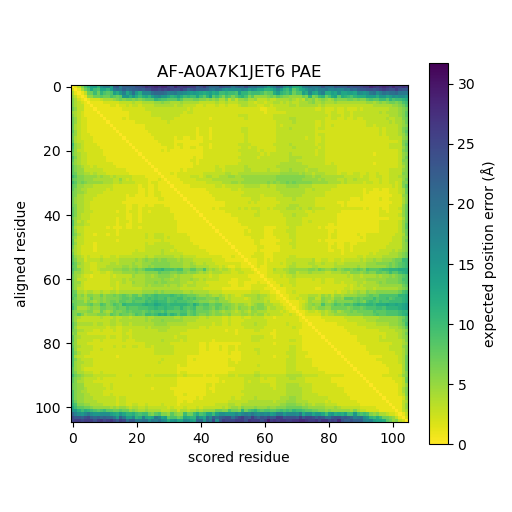1 O O . SER A 1 77 ? 6.002 -9.250 -6.247 1.00 93.75 77 SER A O 1
ATOM 573 N N . TRP A 1 78 ? 5.962 -10.832 -7.844 1.00 96.56 78 TRP A N 1
ATOM 574 C CA . TRP A 1 78 ? 4.512 -10.798 -8.052 1.00 96.56 78 TRP A CA 1
ATOM 575 C C . TRP A 1 78 ? 3.731 -11.226 -6.812 1.00 96.56 78 TRP A C 1
ATOM 577 O O . TRP A 1 78 ? 2.801 -10.531 -6.404 1.00 96.56 78 TRP A O 1
ATOM 587 N N . VAL A 1 79 ? 4.119 -12.343 -6.191 1.00 97.81 79 VAL A N 1
ATOM 588 C CA . VAL A 1 79 ? 3.482 -12.821 -4.956 1.00 97.81 79 VAL A CA 1
ATOM 589 C C . VAL A 1 79 ? 3.592 -11.770 -3.858 1.00 97.81 79 VAL A C 1
ATOM 591 O O . VAL A 1 79 ? 2.584 -11.453 -3.232 1.00 97.81 79 VAL A O 1
ATOM 594 N N . THR A 1 80 ? 4.775 -11.185 -3.654 1.00 95.00 80 THR A N 1
ATOM 595 C CA . THR A 1 80 ? 4.963 -10.145 -2.637 1.00 95.00 80 THR A CA 1
ATOM 596 C C . THR A 1 80 ? 4.112 -8.913 -2.916 1.00 95.00 80 THR A C 1
ATOM 598 O O . THR A 1 80 ? 3.464 -8.430 -1.998 1.00 95.00 80 THR A O 1
ATOM 601 N N . ALA A 1 81 ? 4.030 -8.447 -4.167 1.00 96.19 81 ALA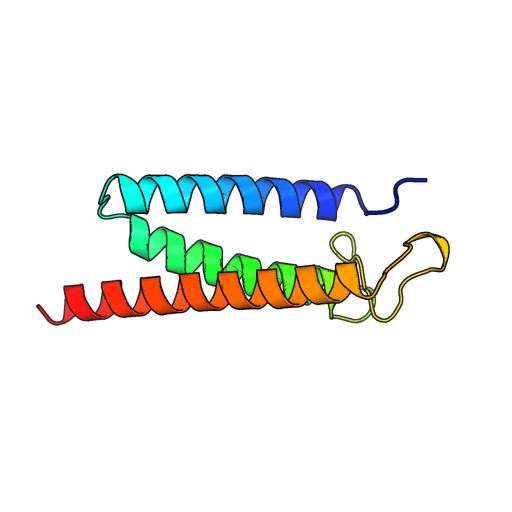 A N 1
ATOM 602 C CA . ALA A 1 81 ? 3.223 -7.276 -4.504 1.00 96.19 81 ALA A CA 1
ATOM 603 C C . ALA A 1 81 ? 1.721 -7.522 -4.288 1.00 96.19 81 ALA A C 1
ATOM 605 O O . ALA A 1 81 ? 1.037 -6.685 -3.706 1.00 96.19 81 ALA A O 1
ATOM 606 N N . ILE A 1 82 ? 1.203 -8.681 -4.707 1.00 97.75 82 ILE A N 1
ATOM 607 C CA . ILE A 1 82 ? -0.216 -9.029 -4.525 1.00 97.75 82 ILE A CA 1
ATOM 608 C C . ILE A 1 82 ? -0.552 -9.187 -3.039 1.00 97.75 82 ILE A C 1
ATOM 610 O O . ILE A 1 82 ? -1.603 -8.720 -2.597 1.00 97.75 82 ILE A O 1
ATOM 614 N N . VAL A 1 83 ? 0.324 -9.837 -2.266 1.00 98.06 83 VAL A N 1
ATOM 615 C CA . VAL A 1 83 ? 0.133 -10.000 -0.819 1.00 98.06 83 VAL A CA 1
ATOM 616 C C . VAL A 1 83 ? 0.183 -8.653 -0.108 1.00 98.06 83 VAL A C 1
ATOM 618 O O . VAL A 1 83 ? -0.678 -8.413 0.733 1.00 98.06 83 VAL A O 1
ATOM 621 N N . GLU A 1 84 ? 1.120 -7.773 -0.465 1.00 97.38 84 GLU A N 1
ATOM 622 C CA . GLU A 1 84 ? 1.224 -6.427 0.112 1.00 97.38 84 GLU A CA 1
ATOM 623 C C . GLU A 1 84 ? -0.054 -5.622 -0.155 1.00 97.38 84 GLU A C 1
ATOM 625 O O . GLU A 1 84 ? -0.713 -5.181 0.783 1.00 97.38 84 GLU A O 1
ATOM 630 N N . ILE A 1 85 ? -0.492 -5.545 -1.419 1.00 98.38 85 ILE A N 1
ATOM 631 C CA . ILE A 1 85 ? -1.736 -4.855 -1.800 1.00 98.38 85 ILE A CA 1
ATOM 632 C C . ILE A 1 85 ? -2.940 -5.458 -1.061 1.00 98.38 85 ILE A C 1
ATOM 634 O O . ILE A 1 85 ? -3.801 -4.734 -0.559 1.00 98.38 85 ILE A O 1
ATOM 638 N N . GLY A 1 86 ? -3.018 -6.788 -0.973 1.00 98.50 86 GLY A N 1
ATOM 639 C CA . GLY A 1 86 ? -4.086 -7.477 -0.252 1.00 98.50 86 GLY A CA 1
ATOM 640 C C . GLY A 1 86 ? -4.087 -7.163 1.246 1.00 98.50 86 GLY A C 1
ATOM 641 O O . GLY A 1 86 ? -5.148 -6.895 1.814 1.00 98.50 86 GLY A O 1
ATOM 642 N N . ALA A 1 87 ? -2.917 -7.163 1.883 1.00 97.56 87 ALA A N 1
ATOM 643 C CA . ALA A 1 87 ? -2.759 -6.831 3.294 1.00 97.56 87 ALA A CA 1
ATOM 644 C C . ALA A 1 87 ? -3.157 -5.376 3.568 1.00 97.56 87 ALA A C 1
ATOM 646 O O . ALA A 1 87 ? -3.929 -5.126 4.495 1.00 97.56 87 ALA A O 1
ATOM 647 N N . ASP A 1 88 ? -2.720 -4.446 2.723 1.00 98.25 88 ASP A N 1
ATOM 648 C CA . ASP A 1 88 ? -3.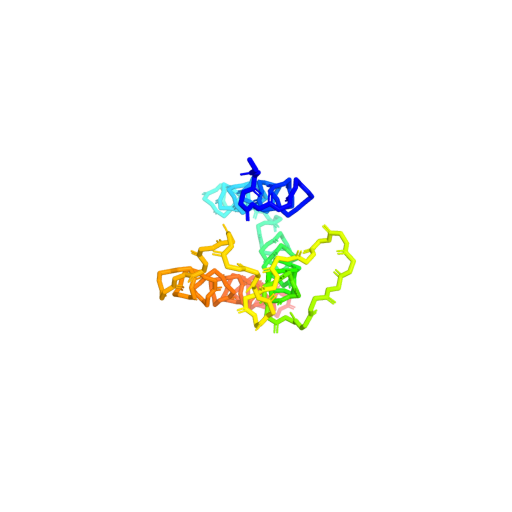064 -3.027 2.786 1.00 98.25 88 ASP A CA 1
ATOM 649 C C . ASP A 1 88 ? -4.581 -2.794 2.687 1.00 98.25 88 ASP A C 1
ATOM 651 O O . ASP A 1 88 ? -5.170 -2.062 3.493 1.00 98.25 88 ASP A O 1
ATOM 655 N N . LEU A 1 89 ? -5.250 -3.485 1.756 1.00 98.56 89 LEU A N 1
ATOM 656 C CA . LEU A 1 89 ? -6.708 -3.445 1.621 1.00 98.56 89 LEU A CA 1
ATOM 657 C C . LEU A 1 89 ? -7.416 -4.005 2.857 1.00 98.56 89 LEU A C 1
ATOM 659 O O . LEU A 1 89 ? -8.361 -3.387 3.354 1.00 98.56 89 LEU A O 1
ATOM 663 N N . VAL A 1 90 ? -6.967 -5.151 3.376 1.00 98.31 90 VAL A N 1
ATOM 664 C CA . VAL A 1 90 ? -7.514 -5.730 4.614 1.00 98.31 90 VAL A CA 1
ATOM 665 C C . VAL A 1 90 ? -7.348 -4.749 5.770 1.00 98.31 90 VAL A C 1
ATOM 667 O O . VAL A 1 90 ? -8.294 -4.524 6.528 1.00 98.31 90 VAL A O 1
ATOM 670 N N . PHE A 1 91 ? -6.182 -4.118 5.883 1.00 95.62 91 PHE A N 1
ATOM 671 C CA . PHE A 1 91 ? -5.889 -3.163 6.942 1.00 95.62 91 PHE A CA 1
ATOM 672 C C . PHE A 1 91 ? -6.809 -1.940 6.870 1.00 95.62 91 PHE A C 1
ATOM 674 O O . PHE A 1 91 ? -7.433 -1.573 7.874 1.00 95.62 91 PHE A O 1
ATOM 681 N N . GLY A 1 92 ? -6.995 -1.386 5.670 1.00 97.81 92 GLY A N 1
ATOM 682 C CA . GLY A 1 92 ? -7.913 -0.277 5.428 1.00 97.81 92 GLY A CA 1
ATOM 683 C C . GLY A 1 92 ? -9.375 -0.628 5.717 1.00 97.81 92 GLY A C 1
ATOM 684 O O . GLY A 1 92 ? -10.074 0.114 6.415 1.00 97.81 92 GLY A O 1
ATOM 685 N N . VAL A 1 93 ? -9.843 -1.786 5.245 1.00 98.56 93 VAL A N 1
ATOM 686 C CA . VAL A 1 93 ? -11.226 -2.253 5.445 1.00 98.56 93 VAL A CA 1
ATOM 687 C C . VAL A 1 93 ? -11.521 -2.529 6.918 1.00 98.56 93 VAL A C 1
ATOM 689 O O . VAL A 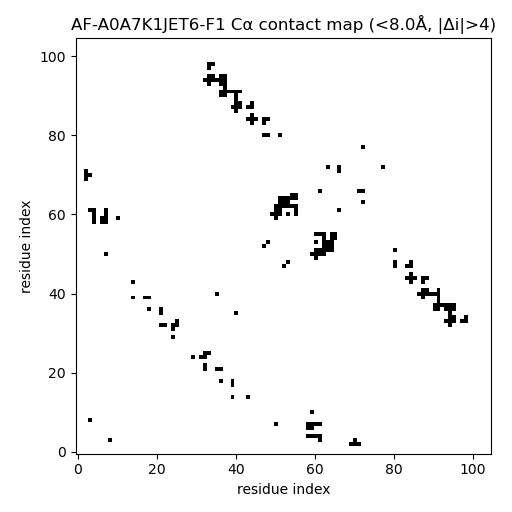1 93 ? -12.570 -2.111 7.416 1.00 98.56 93 VAL A O 1
ATOM 692 N N . VAL A 1 94 ? -10.610 -3.186 7.638 1.00 97.88 94 VAL A N 1
ATOM 693 C CA . VAL A 1 94 ? -10.776 -3.454 9.075 1.00 97.88 94 VAL A CA 1
ATOM 694 C C . VAL A 1 94 ? -10.785 -2.148 9.866 1.00 97.88 94 VAL A C 1
ATOM 696 O O . VAL A 1 94 ? -11.657 -1.962 10.718 1.00 97.88 94 VAL A O 1
ATOM 699 N N . GLY A 1 95 ? -9.884 -1.209 9.556 1.00 97.38 95 GLY A N 1
ATOM 700 C CA . GLY A 1 95 ? -9.906 0.128 10.152 1.00 97.38 95 GLY A CA 1
ATOM 701 C C . GLY A 1 95 ? -11.256 0.820 9.948 1.00 97.38 95 GLY A C 1
ATOM 702 O O . GLY A 1 95 ? -11.854 1.319 10.905 1.00 97.38 95 GLY A O 1
ATOM 703 N N . LEU A 1 96 ? -11.793 0.768 8.726 1.00 98.06 96 LEU A N 1
ATOM 704 C CA . LEU A 1 96 ? -13.085 1.364 8.387 1.00 98.06 96 LEU A CA 1
ATOM 705 C C . LEU A 1 96 ? -14.246 0.695 9.137 1.00 98.06 96 LEU A C 1
ATOM 707 O O . LEU A 1 96 ? -15.137 1.387 9.633 1.00 98.06 96 LEU A O 1
ATOM 711 N N . ALA A 1 97 ? -14.234 -0.634 9.249 1.00 97.81 97 ALA A N 1
ATOM 712 C CA . ALA A 1 97 ? -15.236 -1.382 10.003 1.00 97.81 97 ALA A CA 1
ATOM 713 C C . ALA A 1 97 ? -15.243 -0.980 11.488 1.00 97.81 97 ALA A C 1
ATOM 715 O O . ALA A 1 97 ? -16.310 -0.755 12.060 1.00 97.81 97 ALA A O 1
ATOM 716 N N . VAL A 1 98 ? -14.063 -0.804 12.092 1.00 97.12 98 VAL A N 1
ATOM 717 C CA . VAL A 1 98 ? -13.931 -0.349 13.485 1.00 97.12 98 VAL A CA 1
ATOM 718 C C . VAL A 1 98 ? -14.456 1.077 13.663 1.00 97.12 98 VAL A C 1
ATOM 720 O O . VAL A 1 98 ? -15.168 1.341 14.631 1.00 97.12 98 VAL A O 1
ATOM 723 N N . LEU A 1 99 ? -14.143 1.999 12.747 1.00 96.75 99 LEU A N 1
ATOM 724 C CA . LEU A 1 99 ? -14.670 3.370 12.807 1.00 96.75 99 LEU A CA 1
ATOM 725 C C . LEU A 1 99 ? -16.196 3.395 12.725 1.00 96.75 99 LEU A C 1
ATOM 727 O O . LEU A 1 99 ? -16.835 4.104 13.500 1.00 96.75 99 LEU A O 1
ATOM 731 N N . ARG A 1 100 ? -16.781 2.589 11.832 1.00 96.31 100 ARG A N 1
ATOM 732 C CA . ARG A 1 100 ? -18.239 2.464 11.709 1.00 96.31 100 ARG A CA 1
ATOM 733 C C . ARG A 1 100 ? -18.867 1.934 12.994 1.00 96.31 100 ARG A C 1
ATOM 735 O O . ARG A 1 100 ? -19.804 2.550 13.482 1.00 96.31 100 ARG A O 1
ATOM 742 N N . ALA A 1 101 ? -18.306 0.875 13.579 1.00 94.88 101 ALA A N 1
ATOM 743 C CA . ALA A 1 101 ? -18.801 0.308 14.834 1.00 94.88 101 ALA A CA 1
ATOM 744 C C . ALA A 1 101 ? -18.762 1.314 16.001 1.00 94.88 101 ALA A C 1
ATOM 746 O O . ALA A 1 101 ? -19.659 1.316 16.838 1.00 94.88 101 ALA A O 1
ATOM 747 N N . ARG A 1 102 ? -17.746 2.191 16.042 1.00 93.69 102 ARG A N 1
ATOM 748 C CA . ARG A 1 102 ? -17.631 3.263 17.047 1.00 93.69 102 ARG A CA 1
ATOM 749 C C . ARG A 1 102 ? -18.615 4.413 16.834 1.00 93.69 102 ARG A C 1
ATOM 751 O O . ARG A 1 102 ? -18.953 5.072 17.801 1.00 93.69 102 ARG A O 1
ATOM 758 N N . GLY A 1 103 ? -19.022 4.681 15.593 1.00 86.00 103 GLY A N 1
ATOM 759 C CA . GLY A 1 103 ? -19.996 5.730 15.273 1.00 86.00 103 GLY A CA 1
ATOM 760 C C . GLY A 1 103 ? -21.457 5.288 15.409 1.00 86.00 103 GLY A C 1
ATOM 761 O O . GLY A 1 103 ? -22.341 6.135 15.457 1.00 86.00 103 GLY A O 1
ATOM 762 N N . THR A 1 104 ? -21.715 3.978 15.446 1.00 71.81 104 THR A N 1
ATOM 763 C CA . THR A 1 104 ? -23.045 3.392 15.689 1.00 71.81 104 THR A CA 1
ATOM 764 C C . THR A 1 104 ? -23.320 3.065 17.161 1.00 71.81 104 THR A C 1
ATOM 766 O O . THR A 1 104 ? -24.425 2.625 17.469 1.00 71.81 104 THR A O 1
ATOM 769 N N . ALA A 1 105 ? -22.317 3.202 18.033 1.00 54.75 105 ALA A N 1
ATOM 770 C CA . ALA A 1 105 ? -22.410 2.997 19.480 1.00 54.75 105 ALA A CA 1
ATOM 771 C C . ALA A 1 105 ? -22.705 4.321 20.195 1.00 54.75 105 ALA A C 1
ATOM 773 O O . ALA A 1 105 ? -23.431 4.273 21.211 1.00 54.75 105 ALA A O 1
#

Sequence (105 aa):
MDVIPPAVMIGGTLQLILAAVTIALVVKRNQWAPHAAVGIGFVSAAGFTAAHLLPTWGFFSDSFLDAPPWARVTAFSWVTAIVEIGADLVFGVVGLAVLRARGTA

Mean predicted aligned error: 3.76 Å

Radius of gyration: 15.64 Å; Cα contacts (8 Å, |Δi|>4): 112; chains: 1; bounding box: 46×24×41 Å

Secondary structure (DSSP, 8-state):
--SS-HHHHHHHHHHHHHHHHHHHHHHTT-TTHHHHHHHHHHHHHHHHHHHHHSSS-STT---SSS--TTS---HHHHHHHHHHHHHHHHHHHHHHHHHHHHH--

Foldseek 3Di:
DDLAQPLLVVVVVVLVVLVVVLVVCVVVVHPCNLVSLQVSLVVQLVLLCQQAVDDDDPRSHPHPVPHDPSNPCDPVNVVVSVVRSVVSNVSNVVSVVVVVVVVVD